Protein AF-0000000072867559 (afdb_homodimer)

pLDDT: mean 90.0, std 14.18, range [34.28, 98.81]

Secondary structure (DSSP, 8-state):
------TTS--TT-BGGGT-S-STTTEEE---SSSEEEEEEPTT-SSEEEEEEE--SS-TTSPPPHHHHTT-EEEEEEE--/------TTS--TT-BGGGT-S-STTTEEEE--SSSEEEEEEPTT-SSEEEEEEE--SS-TTSPPPHHHHTT-EEEEEEE--

Sequence (162 aa):
MRISKPPAGVKIGTPFSDLYSKAFGNCQKGSHDNGAVVECQAEGSQHISYAFTGHWSGPDELMPSDDTLKNWKVSKIIWRRMRISKPPAGVKIGTPFSDLYSKAFGNCQKGSHDNGAVVECQAEGSQHISYAFTGHWSGPDELMPSDDTLKNWKVSKIIWRR

Organism: Klebsiella pneumoniae subsp. ozaenae (NCBI:txid574)

Foldseek 3Di:
DDFPQDPVRFGWQAAPQVQDPFDPPFWAWDDD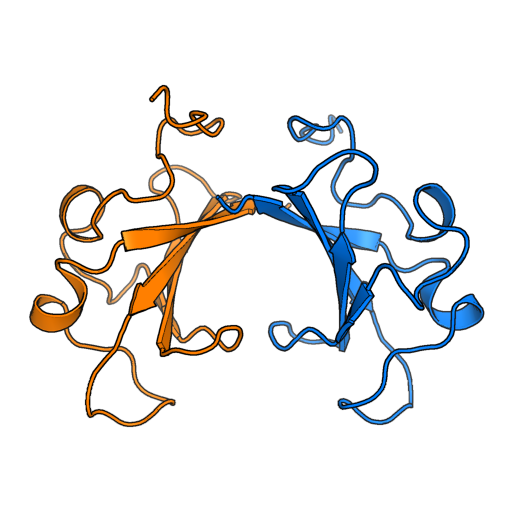DPFTKIKGDHPPDPFKIFIWGDHDDDDNRDDDGCVVRRRTTTPDIGGGD/DPFPQDPVRFGWQAAPQVQDPFQPPFWAWDDDDPFTKIKGDHPPDPFKIFIWGDHDDDDNRDDDGCVVRRRTTTPDIGGGD

Structure (mmCIF, N/CA/C/O backbone):
data_AF-0000000072867559-model_v1
#
loop_
_entity.id
_entity.type
_entity.pdbx_description
1 polymer 'Outer membrane lipoprotein YfeY'
#
loop_
_atom_site.group_PDB
_atom_site.id
_atom_site.type_symbol
_atom_site.label_atom_id
_atom_site.label_alt_id
_atom_site.label_comp_id
_atom_site.label_asym_id
_atom_site.label_entity_id
_atom_site.label_seq_id
_atom_site.pdbx_PDB_ins_code
_atom_site.Cartn_x
_atom_site.Cartn_y
_atom_site.Cartn_z
_atom_site.occupancy
_atom_site.B_iso_or_equiv
_atom_site.auth_seq_id
_atom_site.auth_comp_id
_atom_site.auth_asym_id
_atom_site.auth_atom_id
_atom_site.pdbx_PDB_model_num
ATOM 1 N N . MET A 1 1 ? 20.094 3.396 15.406 1 34.47 1 MET A N 1
ATOM 2 C CA . MET A 1 1 ? 19.25 2.438 14.695 1 34.47 1 MET A CA 1
ATOM 3 C C . MET A 1 1 ? 18.875 2.961 13.312 1 34.47 1 MET A C 1
ATOM 5 O O . MET A 1 1 ? 18.172 3.973 13.195 1 34.47 1 MET A O 1
ATOM 9 N N . ARG A 1 2 ? 19.703 2.609 12.289 1 40.56 2 ARG A N 1
ATOM 10 C CA . ARG A 1 2 ? 19.688 3.318 11.016 1 40.56 2 ARG A CA 1
ATOM 11 C C . ARG A 1 2 ? 18.375 3.072 10.266 1 40.56 2 ARG A C 1
ATOM 13 O O . ARG A 1 2 ? 18 1.923 10.039 1 40.56 2 ARG A O 1
ATOM 20 N N . ILE A 1 3 ? 17.469 3.939 10.375 1 52.72 3 ILE A N 1
ATOM 21 C CA . ILE A 1 3 ? 16.172 3.852 9.695 1 52.72 3 ILE A CA 1
ATOM 22 C C . ILE A 1 3 ? 16.391 3.709 8.195 1 52.72 3 ILE A C 1
ATOM 24 O O . ILE A 1 3 ? 17.172 4.457 7.598 1 52.72 3 ILE A O 1
ATOM 28 N N . SER A 1 4 ? 16.156 2.582 7.727 1 54.44 4 SER A N 1
ATOM 29 C CA . SER A 1 4 ? 16.344 2.381 6.293 1 54.44 4 SER A CA 1
ATOM 30 C C . SER A 1 4 ? 15.648 3.48 5.488 1 54.44 4 SER A C 1
ATOM 32 O O . SER A 1 4 ? 14.492 3.811 5.746 1 54.44 4 SER A O 1
ATOM 34 N N . LYS A 1 5 ? 16.344 4.48 5.066 1 57.19 5 LYS A N 1
ATOM 35 C CA . LYS A 1 5 ? 15.891 5.609 4.266 1 57.19 5 LYS A CA 1
ATOM 36 C C . LYS A 1 5 ? 15.414 5.156 2.893 1 57.19 5 LYS A C 1
ATOM 38 O O . LYS A 1 5 ? 16.156 4.488 2.162 1 57.19 5 LYS A O 1
ATOM 43 N N . PRO A 1 6 ? 14.031 5.293 2.73 1 61.5 6 PRO A N 1
ATOM 44 C CA . PRO A 1 6 ? 13.578 5.012 1.364 1 61.5 6 PRO A CA 1
ATOM 45 C C . PRO A 1 6 ? 14.188 5.961 0.336 1 61.5 6 PRO A C 1
ATOM 47 O O . PRO A 1 6 ? 14.781 6.98 0.705 1 61.5 6 PRO A O 1
ATOM 50 N N . PRO A 1 7 ? 13.977 5.734 -0.917 1 54.53 7 PRO A N 1
ATOM 51 C CA . PRO A 1 7 ? 14.539 6.578 -1.975 1 54.53 7 PRO A CA 1
ATOM 52 C C . PRO A 1 7 ? 14.203 8.055 -1.793 1 54.53 7 PRO A C 1
ATOM 54 O O . PRO A 1 7 ? 15.031 8.922 -2.092 1 54.53 7 PRO A O 1
ATOM 57 N N . ALA A 1 8 ? 13.039 8.453 -1.432 1 63.62 8 ALA A N 1
ATOM 58 C CA . ALA A 1 8 ? 12.68 9.875 -1.472 1 63.62 8 ALA A CA 1
ATOM 59 C C . ALA A 1 8 ? 13.125 10.586 -0.198 1 63.62 8 ALA A C 1
ATOM 61 O O . ALA A 1 8 ? 12.781 11.75 0.019 1 63.62 8 ALA A O 1
ATOM 62 N N . GLY A 1 9 ? 13.938 10.07 0.591 1 82.75 9 GLY A N 1
ATOM 63 C CA . GLY A 1 9 ? 14.516 10.703 1.766 1 82.75 9 GLY A CA 1
ATOM 64 C C . GLY A 1 9 ? 13.625 10.617 2.99 1 82.75 9 GLY A C 1
ATOM 65 O O . GLY A 1 9 ? 14.047 10.969 4.094 1 82.75 9 GLY A O 1
ATOM 66 N N . VAL A 1 10 ? 12.391 10.203 2.807 1 94.56 10 VAL A N 1
ATOM 67 C CA . VAL A 1 10 ? 11.469 10.039 3.93 1 94.56 10 VAL A CA 1
ATOM 68 C C . VAL A 1 10 ? 11.602 8.633 4.508 1 94.56 10 VAL A C 1
ATOM 70 O O . VAL A 1 10 ? 11.68 7.652 3.762 1 94.56 10 VAL A O 1
ATOM 73 N N . LYS A 1 11 ? 11.547 8.523 5.871 1 94.5 11 LYS A N 1
ATOM 74 C CA . LYS A 1 11 ? 11.688 7.227 6.52 1 94.5 11 LYS A CA 1
ATOM 75 C C . LYS A 1 11 ? 10.398 6.82 7.227 1 94.5 11 LYS A C 1
ATOM 77 O O . LYS A 1 11 ? 9.602 7.676 7.613 1 94.5 11 LYS A O 1
ATOM 82 N N . ILE A 1 12 ? 10.305 5.508 7.398 1 96.94 12 ILE A N 1
ATOM 83 C CA . ILE A 1 12 ? 9.25 5.016 8.273 1 96.94 12 ILE A CA 1
ATOM 84 C C . ILE A 1 12 ? 9.375 5.664 9.648 1 96.94 12 ILE A C 1
ATOM 86 O O . ILE A 1 12 ? 10.477 5.793 10.18 1 96.94 12 ILE A O 1
ATOM 90 N N . GLY A 1 13 ? 8.312 6.062 10.141 1 97.62 13 GLY A N 1
ATOM 91 C CA . GLY A 1 13 ? 8.344 6.699 11.445 1 97.62 13 GLY A CA 1
ATOM 92 C C . GLY A 1 13 ? 8.312 8.211 11.375 1 97.62 13 GLY A C 1
ATOM 93 O O . GLY A 1 13 ? 8.148 8.883 12.398 1 97.62 13 GLY A O 1
ATOM 94 N N . THR A 1 14 ? 8.438 8.859 10.172 1 97.75 14 THR A N 1
ATOM 95 C CA . THR A 1 14 ? 8.336 10.305 10 1 97.75 14 THR A CA 1
ATOM 96 C C . THR A 1 14 ? 6.922 10.789 10.297 1 97.75 14 THR A C 1
ATOM 98 O O . THR A 1 14 ? 5.953 10.258 9.75 1 97.75 14 THR A O 1
ATOM 101 N N . PRO A 1 15 ? 6.758 11.797 11.18 1 98.69 15 PRO A N 1
ATOM 102 C CA . PRO A 1 15 ? 5.418 12.305 11.469 1 98.69 15 PRO A CA 1
ATOM 103 C C . PRO A 1 15 ? 4.785 13.023 10.281 1 98.69 15 PRO A C 1
ATOM 105 O O . PRO A 1 15 ? 5.492 13.648 9.484 1 98.69 15 PRO A O 1
ATOM 108 N N . PHE A 1 16 ? 3.465 12.977 10.203 1 98.69 16 PHE A N 1
ATOM 109 C CA . PHE A 1 16 ? 2.68 13.648 9.18 1 98.69 16 PHE A CA 1
ATOM 110 C C . PHE A 1 16 ? 3.045 15.125 9.102 1 98.69 16 PHE A C 1
ATOM 112 O O . PHE A 1 16 ? 3.283 15.656 8.016 1 98.69 16 PHE A O 1
ATOM 119 N N . SER A 1 17 ? 3.209 15.742 10.227 1 98.81 17 SER A N 1
ATOM 120 C CA . SER A 1 17 ? 3.385 17.188 10.297 1 98.81 17 SER A CA 1
ATOM 121 C C . SER A 1 17 ? 4.738 17.609 9.734 1 98.81 17 SER A C 1
ATOM 123 O O . SER A 1 17 ? 4.945 18.781 9.414 1 98.81 17 SER A O 1
ATOM 125 N N . ASP A 1 18 ? 5.672 16.672 9.586 1 98 18 ASP A N 1
ATOM 126 C CA . ASP A 1 18 ? 6.965 16.984 8.984 1 98 18 ASP A CA 1
ATOM 127 C C . ASP A 1 18 ? 6.852 17.062 7.461 1 98 18 ASP A C 1
ATOM 129 O O . ASP A 1 18 ? 7.75 17.578 6.793 1 98 18 ASP A O 1
ATOM 133 N N . LEU A 1 19 ? 5.758 16.531 6.969 1 97.88 19 LEU A N 1
ATOM 134 C CA . LEU A 1 19 ? 5.676 16.391 5.52 1 97.88 19 LEU A CA 1
ATOM 135 C C . LEU A 1 19 ? 4.523 17.219 4.957 1 97.88 19 LEU A C 1
ATOM 137 O O . LEU A 1 19 ? 4.586 17.688 3.818 1 97.88 19 LEU A O 1
ATOM 141 N N . TYR A 1 20 ? 3.537 17.375 5.801 1 98.31 20 TYR A N 1
ATOM 142 C CA . TYR A 1 20 ? 2.336 18.047 5.309 1 98.31 20 TYR A CA 1
ATOM 143 C C . TYR A 1 20 ? 1.833 19.078 6.316 1 98.31 20 TYR A C 1
ATOM 145 O O . TYR A 1 20 ? 1.883 18.844 7.527 1 98.31 20 TYR A O 1
ATOM 153 N N . SER A 1 21 ? 1.233 20.188 5.781 1 98.06 21 SER A N 1
ATOM 154 C CA . SER A 1 21 ? 0.539 21.172 6.609 1 98.06 21 SER A CA 1
ATOM 155 C C . SER A 1 21 ? -0.945 20.844 6.727 1 98.06 21 SER A C 1
ATOM 157 O O . SER A 1 21 ? -1.604 21.266 7.68 1 98.06 21 SER A O 1
ATOM 159 N N . LYS A 1 22 ? -1.446 20.094 5.75 1 98.31 22 LYS A N 1
ATOM 160 C CA . LYS A 1 22 ? -2.852 19.688 5.73 1 98.31 22 LYS A CA 1
ATOM 161 C C . LYS A 1 22 ? -3.047 18.422 4.914 1 98.31 22 LYS A C 1
ATOM 163 O O . LYS A 1 22 ? -2.355 18.203 3.914 1 98.31 22 LYS A O 1
ATOM 168 N N . ALA A 1 23 ? -4.094 17.672 5.254 1 98.44 23 ALA A N 1
ATOM 169 C CA . ALA A 1 23 ? -4.375 16.422 4.559 1 98.44 23 ALA A CA 1
ATOM 170 C C . ALA A 1 23 ? -5.168 16.672 3.281 1 98.44 23 ALA A C 1
ATOM 172 O O . ALA A 1 23 ? -4.922 16.031 2.256 1 98.44 23 ALA A O 1
ATOM 173 N N . PHE A 1 24 ? -6.172 17.578 3.428 1 97.12 24 PHE A N 1
ATOM 174 C CA . PHE A 1 24 ? -7.047 17.828 2.291 1 97.12 24 PHE A CA 1
ATOM 175 C C . PHE A 1 24 ? -6.238 18.25 1.07 1 97.12 24 PHE A C 1
ATOM 177 O O . PHE A 1 24 ? -5.352 19.109 1.167 1 97.12 24 PHE A O 1
ATOM 184 N N . GLY A 1 25 ? -6.52 17.609 -0.035 1 96.69 25 GLY A N 1
ATOM 185 C CA . GLY A 1 25 ? -5.812 17.922 -1.264 1 96.69 25 GLY A CA 1
ATOM 186 C C . GLY A 1 25 ? -4.582 17.062 -1.487 1 96.69 25 GLY A C 1
ATOM 187 O O . GLY A 1 25 ? -4.047 17.016 -2.598 1 96.69 25 GLY A O 1
ATOM 188 N N . ASN A 1 26 ? -4.121 16.391 -0.388 1 97.94 26 ASN A N 1
ATOM 189 C CA . ASN A 1 26 ? -2.9 15.609 -0.514 1 97.94 26 ASN A CA 1
ATOM 190 C C . ASN A 1 26 ? -3.143 14.141 -0.17 1 97.94 26 ASN A C 1
ATOM 192 O O . ASN A 1 26 ? -2.326 13.281 -0.5 1 97.94 26 ASN A O 1
ATOM 196 N N . CYS A 1 27 ? -4.25 13.867 0.556 1 97.81 27 CYS A N 1
ATOM 197 C CA . CYS A 1 27 ? -4.402 12.555 1.173 1 97.81 27 CYS A CA 1
ATOM 198 C C . CYS A 1 27 ? -5.809 12.008 0.949 1 97.81 27 CYS A C 1
ATOM 200 O O . CYS A 1 27 ? -6.734 12.766 0.656 1 97.81 27 CYS A O 1
ATOM 202 N N . GLN A 1 28 ? -5.922 10.711 1.12 1 94.75 28 GLN A N 1
ATOM 203 C CA . GLN A 1 28 ? -7.188 9.984 1.112 1 94.75 28 GLN A CA 1
ATOM 204 C C . GLN A 1 28 ? -7.203 8.891 2.176 1 9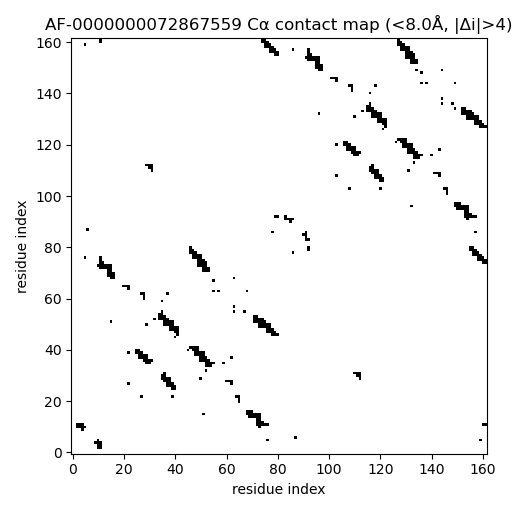4.75 28 GLN A C 1
ATOM 206 O O . GLN A 1 28 ? -6.145 8.484 2.664 1 94.75 28 GLN A O 1
ATOM 211 N N . LYS A 1 29 ? -8.375 8.484 2.4 1 93.25 29 LYS A N 1
ATOM 212 C CA . LYS A 1 29 ? -8.492 7.367 3.334 1 93.25 29 LYS A CA 1
ATOM 213 C C . LYS A 1 29 ? -7.957 6.078 2.719 1 93.25 29 LYS A C 1
ATOM 215 O O . LYS A 1 29 ? -8.234 5.773 1.557 1 93.25 29 LYS A O 1
ATOM 220 N N . GLY A 1 30 ? -7.164 5.383 3.578 1 89.38 30 GLY A N 1
ATOM 221 C CA . GLY A 1 30 ? -6.684 4.074 3.158 1 89.38 30 GLY A CA 1
ATOM 222 C C . GLY A 1 30 ? -7.469 2.928 3.764 1 89.38 30 GLY A C 1
ATOM 223 O O . GLY A 1 30 ? -8.344 3.143 4.609 1 89.38 30 GLY A O 1
ATOM 224 N N . SER A 1 31 ? -7.348 1.742 3.285 1 75.38 31 SER A N 1
ATOM 225 C CA . SER A 1 31 ? -8.141 0.622 3.777 1 75.38 31 SER A CA 1
ATOM 226 C C . SER A 1 31 ? -7.305 -0.311 4.645 1 75.38 31 SER A C 1
ATOM 228 O O . SER A 1 31 ? -7.828 -0.971 5.543 1 75.38 31 SER A O 1
ATOM 230 N N . HIS A 1 32 ? -6.051 -0.492 4.355 1 62.16 32 HIS A N 1
ATOM 231 C CA . HIS A 1 32 ? -5.426 -1.735 4.797 1 62.16 32 HIS A CA 1
ATOM 232 C C . HIS A 1 32 ? -4.68 -1.54 6.113 1 62.16 32 HIS A C 1
ATOM 234 O O . HIS A 1 32 ? -3.998 -0.53 6.301 1 62.16 32 HIS A O 1
ATOM 240 N N . ASP A 1 33 ? -4.918 -1.822 7.254 1 71.19 33 ASP A N 1
ATOM 241 C CA . ASP A 1 33 ? -4.086 -2.053 8.43 1 71.19 33 ASP A CA 1
ATOM 242 C C . ASP A 1 33 ? -4.945 -2.197 9.688 1 71.19 33 ASP A C 1
ATOM 244 O O . ASP A 1 33 ? -6.176 -2.24 9.602 1 71.19 33 ASP A O 1
ATOM 248 N N . ASN A 1 34 ? -4.367 -2.68 10.789 1 76.56 34 ASN A N 1
ATOM 249 C CA . ASN A 1 34 ? -5.016 -2.803 12.094 1 76.56 34 ASN A CA 1
ATOM 250 C C . ASN A 1 34 ? -5.398 -1.438 12.656 1 76.56 34 ASN A C 1
ATOM 252 O O . ASN A 1 34 ? -5.68 -1.315 13.852 1 76.56 34 ASN A O 1
ATOM 256 N N . GLY A 1 35 ? -5.492 -0.505 11.914 1 87.25 35 GLY A N 1
ATOM 257 C CA . GLY A 1 35 ? -5.824 0.864 12.281 1 87.25 35 GLY A CA 1
ATOM 258 C C . GLY A 1 35 ? -6.324 1.688 11.109 1 87.25 35 GLY A C 1
ATOM 259 O O . GLY A 1 35 ? -6.574 1.149 10.023 1 87.25 35 GLY A O 1
ATOM 260 N N . ALA A 1 36 ? -6.641 2.979 11.594 1 93.31 36 ALA A N 1
ATOM 261 C CA . ALA A 1 36 ? -6.988 3.902 10.516 1 93.31 36 ALA A CA 1
ATOM 262 C C . ALA A 1 36 ? -5.766 4.242 9.664 1 93.31 36 ALA A C 1
ATOM 264 O O . ALA A 1 36 ? -4.672 4.441 10.195 1 93.31 36 ALA A O 1
ATOM 265 N N . VAL A 1 37 ? -5.969 4.254 8.398 1 94.94 37 VAL A N 1
ATOM 266 C CA . VAL A 1 37 ? -4.879 4.547 7.473 1 94.94 37 VAL A CA 1
ATOM 267 C C . VAL A 1 37 ? -5.246 5.75 6.609 1 94.94 37 VAL A C 1
ATOM 269 O O . VAL A 1 37 ? -6.379 5.867 6.141 1 94.94 37 VAL A O 1
ATOM 272 N N . VAL A 1 38 ? -4.266 6.613 6.504 1 96.94 38 VAL A N 1
ATOM 273 C CA . VAL A 1 38 ? -4.344 7.727 5.562 1 96.94 38 VAL A CA 1
ATOM 274 C C . VAL A 1 38 ? -3.158 7.668 4.598 1 96.94 38 VAL A C 1
ATOM 276 O O . VAL A 1 38 ? -2.012 7.512 5.023 1 96.94 38 VAL A O 1
ATOM 279 N N . GLU A 1 39 ? -3.451 7.723 3.338 1 96.69 39 GLU A N 1
ATOM 280 C CA . GLU A 1 39 ? -2.4 7.715 2.324 1 96.69 39 GLU A CA 1
ATOM 281 C C . GLU A 1 39 ? -2.252 9.086 1.671 1 96.69 39 GLU A C 1
ATOM 283 O O . GLU A 1 39 ? -3.236 9.664 1.208 1 96.69 39 GLU A O 1
ATOM 288 N N . CYS A 1 40 ? -1.02 9.578 1.58 1 97.88 40 CYS A N 1
ATOM 289 C CA . CYS A 1 40 ? -0.75 10.938 1.106 1 97.88 40 CYS A CA 1
ATOM 290 C C . CYS A 1 40 ? 0.274 10.922 -0.021 1 97.88 40 CYS A C 1
ATOM 292 O O . CYS A 1 40 ? 1.253 10.18 0.031 1 97.88 40 CYS A O 1
ATOM 294 N N . GLN A 1 41 ? 0.08 11.781 -0.967 1 97.38 41 GLN A N 1
ATOM 295 C CA . GLN A 1 41 ? 1.003 11.891 -2.092 1 97.38 41 GLN A CA 1
ATOM 296 C C . GLN A 1 41 ? 2.283 12.617 -1.686 1 97.38 41 GLN A C 1
ATOM 298 O O . GLN A 1 41 ? 2.229 13.68 -1.064 1 97.38 41 GLN A O 1
ATOM 303 N N . ALA A 1 42 ? 3.441 11.961 -2.027 1 97.31 42 ALA A N 1
ATOM 304 C CA . ALA A 1 42 ? 4.707 12.641 -1.768 1 97.31 42 ALA A CA 1
ATOM 305 C C . ALA A 1 42 ? 4.824 13.914 -2.596 1 97.31 42 ALA A C 1
ATOM 307 O O . ALA A 1 42 ? 4.484 13.93 -3.781 1 97.31 42 ALA A O 1
ATOM 308 N N . GLU A 1 43 ? 5.344 14.938 -1.898 1 93.62 43 GLU A N 1
ATOM 309 C CA . GLU A 1 43 ? 5.512 16.203 -2.621 1 93.62 43 GLU A CA 1
ATOM 310 C C . GLU A 1 43 ? 6.508 16.047 -3.768 1 93.62 43 GLU A C 1
ATOM 312 O O . GLU A 1 43 ? 7.57 15.438 -3.598 1 93.62 43 GLU A O 1
ATOM 317 N N . GLY A 1 44 ? 6.117 16.578 -4.984 1 92.31 44 GLY A N 1
ATOM 318 C CA . GLY A 1 44 ? 7.02 16.609 -6.125 1 92.31 44 GLY A CA 1
ATOM 319 C C . GLY A 1 44 ? 7.129 15.258 -6.824 1 92.31 44 GLY A C 1
ATOM 320 O O . GLY A 1 44 ? 7.98 15.078 -7.699 1 92.31 44 GLY A O 1
ATOM 321 N N . SER A 1 45 ? 6.414 14.328 -6.34 1 93.5 45 SER A N 1
ATOM 322 C CA . SER A 1 45 ? 6.449 13.008 -6.953 1 93.5 45 SER A CA 1
ATOM 323 C C . SER A 1 45 ? 5.062 12.57 -7.418 1 93.5 45 SER A C 1
ATOM 325 O O . SER A 1 45 ? 4.074 12.773 -6.707 1 93.5 45 SER A O 1
ATOM 327 N N . GLN A 1 46 ? 5.023 11.961 -8.523 1 92.88 46 GLN A N 1
ATOM 328 C CA . GLN A 1 46 ? 3.773 11.406 -9.039 1 92.88 46 GLN A CA 1
ATOM 329 C C . GLN A 1 46 ? 3.666 9.914 -8.734 1 92.88 46 GLN A C 1
ATOM 331 O O . GLN A 1 46 ? 2.615 9.305 -8.945 1 92.88 46 GLN A O 1
ATOM 336 N N . HIS A 1 47 ? 4.75 9.391 -8.141 1 94.31 47 HIS A N 1
ATOM 337 C CA . HIS A 1 47 ? 4.801 7.934 -8.078 1 94.31 47 HIS A CA 1
ATOM 338 C C . HIS A 1 47 ? 4.852 7.445 -6.633 1 94.31 47 HIS A C 1
ATOM 340 O O . HIS A 1 47 ? 4.719 6.25 -6.375 1 94.31 47 HIS A O 1
ATOM 346 N N . ILE A 1 48 ? 5.105 8.391 -5.738 1 95 48 ILE A N 1
ATOM 347 C CA . ILE A 1 48 ? 5.344 7.938 -4.375 1 95 48 ILE A CA 1
ATOM 348 C C . ILE A 1 48 ? 4.234 8.453 -3.457 1 95 48 ILE A C 1
ATOM 350 O O . ILE A 1 48 ? 3.832 9.609 -3.547 1 95 48 ILE A O 1
ATOM 354 N N . SER A 1 49 ? 3.773 7.613 -2.596 1 96.56 49 SER A N 1
ATOM 355 C CA . SER A 1 49 ? 2.885 8.023 -1.514 1 96.56 49 SER A CA 1
ATOM 356 C C . SER A 1 49 ? 3.35 7.457 -0.174 1 96.56 49 SER A C 1
ATOM 358 O O . SER A 1 49 ? 4.207 6.574 -0.131 1 96.56 49 SER A O 1
ATOM 360 N N . TYR A 1 50 ? 2.832 7.992 0.784 1 96.88 50 TYR A N 1
ATOM 361 C CA . TYR A 1 50 ? 3.094 7.559 2.15 1 96.88 50 TYR A CA 1
ATOM 362 C C . TYR A 1 50 ? 1.803 7.156 2.854 1 96.88 50 TYR A C 1
ATOM 364 O O . TYR A 1 50 ? 0.793 7.859 2.758 1 96.88 50 TYR A O 1
ATOM 372 N N . ALA A 1 51 ? 1.912 6.117 3.564 1 96.75 51 ALA A N 1
ATOM 373 C CA . ALA A 1 51 ? 0.795 5.758 4.434 1 96.75 51 ALA A CA 1
ATOM 374 C C . ALA A 1 51 ? 1.125 6.039 5.895 1 96.75 51 ALA A C 1
ATOM 376 O O . ALA A 1 51 ? 2.227 5.738 6.359 1 96.75 51 ALA A O 1
ATOM 377 N N . PHE A 1 52 ? 0.126 6.648 6.496 1 97.25 52 PHE A N 1
ATOM 378 C CA . PHE A 1 52 ? 0.169 6.883 7.938 1 97.25 52 PHE A CA 1
ATOM 379 C C . PHE A 1 52 ? -0.871 6.027 8.656 1 97.25 52 PHE A C 1
ATOM 381 O O . PHE A 1 52 ? -2.025 5.957 8.227 1 97.25 52 PHE A O 1
ATOM 388 N N . THR A 1 53 ? -0.487 5.453 9.773 1 96.25 53 THR A N 1
ATOM 389 C CA . THR A 1 53 ? -1.433 4.664 10.555 1 96.25 53 THR A CA 1
ATOM 390 C C . THR A 1 53 ? -1.517 5.184 11.984 1 96.25 53 THR A C 1
ATOM 392 O O . THR A 1 53 ? -0.501 5.555 12.578 1 96.25 53 THR A O 1
ATOM 395 N N . GLY A 1 54 ? -2.693 5.203 12.422 1 95.69 54 GLY A N 1
ATOM 396 C CA . GLY A 1 54 ? -2.934 5.625 13.797 1 95.69 54 GLY A CA 1
ATOM 397 C C . GLY A 1 54 ? -4.305 5.223 14.305 1 95.69 54 GLY A C 1
ATOM 398 O O . GLY A 1 54 ? -4.977 4.379 13.711 1 95.69 54 GLY A O 1
ATOM 399 N N . HIS A 1 55 ? -4.492 5.715 15.523 1 94.25 55 HIS A N 1
ATOM 400 C CA . HIS A 1 55 ? -5.781 5.445 16.156 1 94.25 55 HIS A CA 1
ATOM 401 C C . HIS A 1 55 ? -6.543 6.738 16.422 1 94.25 55 HIS A C 1
ATOM 403 O O . HIS A 1 55 ? -5.941 7.758 16.781 1 94.25 55 HIS A O 1
ATOM 409 N N . TRP A 1 56 ? -7.859 6.66 16.172 1 94.94 56 TRP A N 1
ATOM 410 C CA . TRP A 1 56 ? -8.734 7.781 16.5 1 94.94 56 TRP A CA 1
ATOM 411 C C . TRP A 1 56 ? -10.188 7.32 16.594 1 94.94 56 TRP A C 1
ATOM 413 O O . TRP A 1 56 ? -10.516 6.195 16.219 1 94.94 56 TRP A O 1
ATOM 423 N N . SER A 1 57 ? -11.156 8.156 17.125 1 92.94 57 SER A N 1
ATOM 424 C CA . SER A 1 57 ? -12.531 7.766 17.453 1 92.94 57 SER A CA 1
ATOM 425 C C . SER A 1 57 ? -13.5 8.18 16.344 1 92.94 57 SER A C 1
ATOM 427 O O . SER A 1 57 ? -14.719 8.148 16.547 1 92.94 57 SER A O 1
ATOM 429 N N . GLY A 1 58 ? -13.109 8.445 15.227 1 92.5 58 GLY A N 1
ATOM 430 C CA . GLY A 1 58 ? -14.016 8.828 14.156 1 92.5 58 GLY A CA 1
ATOM 431 C C . GLY A 1 58 ? -14.391 7.676 13.25 1 92.5 58 GLY A C 1
ATOM 432 O O . GLY A 1 58 ? -13.859 6.57 13.391 1 92.5 58 GLY A O 1
ATOM 433 N N . PRO A 1 59 ? -15.305 7.863 12.391 1 92 59 PRO A N 1
ATOM 434 C CA . PRO A 1 59 ? -15.727 6.816 11.453 1 92 59 PRO A CA 1
ATOM 435 C C . PRO A 1 59 ? -14.609 6.414 10.484 1 92 59 PRO A C 1
ATOM 437 O O . PRO A 1 59 ? -13.789 7.246 10.102 1 92 59 PRO A O 1
ATOM 440 N N . ASP A 1 60 ? -14.586 5.191 10.008 1 85.44 60 ASP A N 1
ATOM 441 C CA . ASP A 1 60 ? -13.547 4.637 9.141 1 85.44 60 ASP A CA 1
ATOM 442 C C . ASP A 1 60 ? -13.547 5.324 7.777 1 85.44 60 ASP A C 1
ATOM 444 O O . ASP A 1 60 ? -12.508 5.395 7.113 1 85.44 60 ASP A O 1
ATOM 448 N N . GLU A 1 61 ? -14.625 5.777 7.41 1 87 61 GLU A N 1
ATOM 449 C CA . GLU A 1 61 ? -14.766 6.305 6.055 1 87 61 GLU A CA 1
ATOM 450 C C . GLU A 1 61 ? -14.305 7.758 5.977 1 87 61 GLU A C 1
ATOM 452 O O . GLU A 1 61 ? -14.25 8.336 4.891 1 87 61 GLU A O 1
ATOM 457 N N . LEU A 1 62 ? -13.953 8.312 7.078 1 91.5 62 LEU A N 1
ATOM 458 C CA . LEU A 1 62 ? -13.609 9.734 7.109 1 91.5 62 LEU A CA 1
ATOM 459 C C . LEU A 1 62 ? -12.117 9.922 7.367 1 91.5 62 LEU A C 1
ATOM 461 O O . LEU A 1 62 ? -11.516 9.156 8.133 1 91.5 62 LEU A O 1
ATOM 465 N N . MET A 1 63 ? -11.562 10.898 6.738 1 95.81 63 MET A N 1
ATOM 466 C CA . MET A 1 63 ? -10.195 11.336 6.996 1 95.81 63 MET A CA 1
ATOM 467 C C . MET A 1 63 ? -10.094 12.062 8.336 1 95.81 63 MET A C 1
ATOM 469 O O . MET A 1 63 ? -10.852 13 8.594 1 95.81 63 MET A O 1
ATOM 473 N N . PRO A 1 64 ? -9.164 11.633 9.188 1 97.12 64 PRO A N 1
ATOM 474 C CA . PRO A 1 64 ? -8.969 12.414 10.406 1 97.12 64 PRO A CA 1
ATOM 475 C C . PRO A 1 64 ? -8.578 13.859 10.125 1 97.12 64 PRO A C 1
ATOM 477 O O . PRO A 1 64 ? -8.062 14.164 9.047 1 97.12 64 PRO A O 1
ATOM 480 N N . SER A 1 65 ? -8.789 14.664 11.172 1 96.75 65 SER A N 1
ATOM 481 C CA . SER A 1 65 ? -8.383 16.062 11.062 1 96.75 65 SER A CA 1
ATOM 482 C C . SER A 1 65 ? -6.863 16.188 11.047 1 96.75 65 SER A C 1
ATOM 484 O O . SER A 1 65 ? -6.152 15.289 11.5 1 96.75 65 SER A O 1
ATOM 486 N N . ASP A 1 66 ? -6.375 17.328 10.578 1 98.25 66 ASP A N 1
ATOM 487 C CA . ASP A 1 66 ? -4.941 17.594 10.594 1 98.25 66 ASP A CA 1
ATOM 488 C C . ASP A 1 66 ? -4.383 17.516 12.016 1 98.25 66 ASP A C 1
ATOM 490 O O . ASP A 1 66 ? -3.273 17.031 12.227 1 98.25 66 ASP A O 1
ATOM 494 N N . ASP A 1 67 ? -5.109 18.094 12.945 1 98.12 67 ASP A N 1
ATOM 495 C CA . ASP A 1 67 ? -4.652 18.047 14.328 1 98.12 67 ASP A CA 1
ATOM 496 C C . ASP A 1 67 ? -4.473 16.609 14.805 1 98.12 67 ASP A C 1
ATOM 498 O O . ASP A 1 67 ? -3.514 16.312 15.516 1 98.12 67 ASP A O 1
ATOM 502 N N . THR A 1 68 ? -5.395 15.742 14.398 1 98.06 68 THR A N 1
ATOM 503 C CA . THR A 1 68 ? -5.297 14.336 14.758 1 98.06 68 THR A CA 1
ATOM 504 C C . THR A 1 68 ? -4.113 13.68 14.047 1 98.06 68 THR A C 1
ATOM 506 O O . THR A 1 68 ? -3.395 12.875 14.648 1 98.06 68 THR A O 1
ATOM 509 N N . LE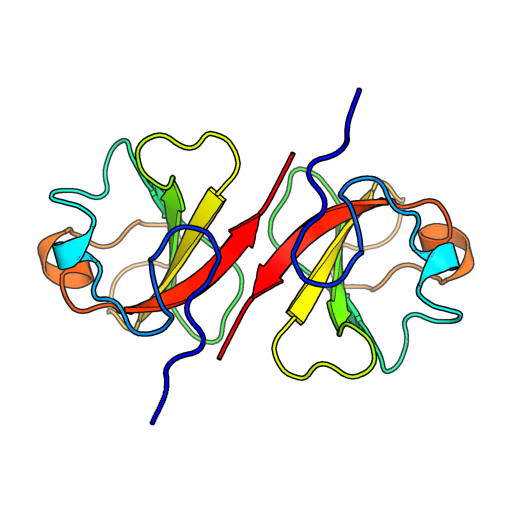U A 1 69 ? -3.861 14.039 12.789 1 98.62 69 LEU A N 1
ATOM 510 C CA . LEU A 1 69 ? -2.854 13.414 11.945 1 98.62 69 LEU A CA 1
ATOM 511 C C . LEU A 1 69 ? -1.453 13.875 12.328 1 98.62 69 LEU A C 1
ATOM 513 O O . LEU A 1 69 ? -0.464 13.219 11.992 1 98.62 69 LEU A O 1
ATOM 517 N N . LYS A 1 70 ? -1.307 14.922 13.016 1 98.75 70 LYS A N 1
ATOM 518 C CA . LYS A 1 70 ? -0.043 15.625 13.227 1 98.75 70 LYS A CA 1
ATOM 519 C C . LYS A 1 70 ? 1.058 14.664 13.656 1 98.75 70 LYS A C 1
ATOM 521 O O . LYS A 1 70 ? 2.182 14.734 13.156 1 98.75 70 LYS A O 1
ATOM 526 N N . ASN A 1 71 ? 0.723 13.656 14.539 1 98.25 71 ASN A N 1
ATOM 527 C CA . ASN A 1 71 ? 1.752 12.789 15.109 1 98.25 71 ASN A CA 1
ATOM 528 C C . ASN A 1 71 ? 1.672 11.375 14.539 1 98.25 71 ASN A C 1
ATOM 530 O O . ASN A 1 71 ? 2.357 10.469 15.016 1 98.25 71 ASN A O 1
ATOM 534 N N . TRP A 1 72 ? 0.755 11.172 13.664 1 98.44 72 TRP A N 1
ATOM 535 C CA . TRP A 1 72 ? 0.781 9.875 12.992 1 98.44 72 TRP A CA 1
ATOM 536 C C . TRP A 1 72 ? 2.072 9.703 12.195 1 98.44 72 TRP A C 1
ATOM 538 O O . TRP A 1 72 ? 2.555 10.648 11.57 1 98.44 72 TRP A O 1
ATOM 548 N N . LYS A 1 73 ? 2.529 8.547 12.062 1 98.25 73 LYS A N 1
ATOM 549 C CA . LYS A 1 73 ? 3.838 8.297 11.469 1 98.25 73 LYS A CA 1
ATOM 550 C C . LYS A 1 73 ? 3.713 7.488 10.18 1 98.25 73 LYS A C 1
ATOM 552 O O . LYS A 1 73 ? 2.826 6.641 10.062 1 98.25 73 LYS A O 1
ATOM 557 N N . VAL A 1 74 ? 4.633 7.711 9.312 1 97.38 74 VAL A N 1
ATOM 558 C CA . VAL A 1 74 ? 4.707 6.906 8.102 1 97.38 74 VAL A CA 1
ATOM 559 C C . VAL A 1 74 ? 4.887 5.434 8.469 1 97.38 74 VAL A C 1
ATOM 561 O O . VAL A 1 74 ? 5.848 5.07 9.148 1 97.38 74 VAL A O 1
ATOM 564 N N . SER A 1 75 ? 3.982 4.676 7.945 1 96.94 75 SER A N 1
ATOM 565 C CA . SER A 1 75 ? 4.066 3.238 8.188 1 96.94 75 SER A CA 1
ATOM 566 C C . SER A 1 75 ? 4.441 2.482 6.918 1 96.94 75 SER A C 1
ATOM 568 O O . SER A 1 75 ? 4.93 1.354 6.98 1 96.94 75 SER A O 1
ATOM 570 N N . LYS A 1 76 ? 4.16 3.129 5.777 1 96.25 76 LYS A N 1
ATOM 571 C CA . LYS A 1 76 ? 4.504 2.551 4.484 1 96.25 76 LYS A CA 1
ATOM 572 C C . LYS A 1 76 ? 5 3.623 3.516 1 96.25 76 LYS A C 1
ATOM 574 O O . LYS A 1 76 ? 4.516 4.758 3.539 1 96.25 76 LYS A O 1
ATOM 579 N N . ILE A 1 77 ? 5.84 3.244 2.754 1 95.62 77 ILE A N 1
ATOM 580 C CA . ILE A 1 77 ? 6.227 3.971 1.55 1 95.62 77 ILE A CA 1
ATOM 581 C C . ILE A 1 77 ? 5.801 3.184 0.312 1 95.62 77 ILE A C 1
ATOM 583 O O . ILE A 1 77 ? 6.164 2.016 0.156 1 95.62 77 ILE A O 1
ATOM 587 N N . ILE A 1 78 ? 5.117 3.826 -0.557 1 95 78 ILE A N 1
ATOM 588 C CA . ILE A 1 78 ? 4.473 3.131 -1.664 1 95 78 ILE A CA 1
ATOM 589 C C . ILE A 1 78 ? 4.895 3.766 -2.988 1 95 78 ILE A C 1
ATOM 591 O O . ILE A 1 78 ? 4.746 4.977 -3.178 1 95 78 ILE A O 1
ATOM 595 N N . TRP A 1 79 ? 5.387 2.877 -3.842 1 94.75 79 TRP A N 1
ATOM 596 C CA . TRP A 1 79 ? 5.715 3.314 -5.195 1 94.75 79 TRP A CA 1
ATOM 597 C C . TRP A 1 79 ? 4.723 2.748 -6.207 1 94.75 79 TRP A C 1
ATOM 599 O O . TRP A 1 79 ? 4.371 1.567 -6.148 1 94.75 79 TRP A O 1
ATOM 609 N N . ARG A 1 80 ? 4.262 3.574 -7.062 1 94.56 80 ARG A N 1
ATOM 610 C CA . ARG A 1 80 ? 3.42 3.18 -8.188 1 94.56 80 ARG A CA 1
ATOM 611 C C . ARG A 1 80 ? 3.998 3.678 -9.508 1 94.56 80 ARG A C 1
ATOM 613 O O . ARG A 1 80 ? 5.094 4.242 -9.539 1 94.56 80 ARG A O 1
ATOM 620 N N . ARG A 1 81 ? 3.373 3.387 -10.609 1 89.19 81 ARG A N 1
ATOM 621 C CA . ARG A 1 81 ? 3.844 3.826 -11.922 1 89.19 81 ARG A CA 1
ATOM 622 C C . ARG A 1 81 ? 3.686 5.336 -12.078 1 89.19 81 ARG A C 1
ATOM 624 O O . ARG A 1 81 ? 2.754 5.93 -11.531 1 89.19 81 ARG A O 1
ATOM 631 N N . MET B 1 1 ? 11.742 2.83 -22.688 1 34.28 1 MET B N 1
ATOM 632 C CA . MET B 1 1 ? 11.039 3.52 -21.609 1 34.28 1 MET B CA 1
ATOM 633 C C . MET B 1 1 ? 11.461 2.982 -20.25 1 34.28 1 MET B C 1
ATOM 635 O O . MET B 1 1 ? 11.227 1.815 -19.938 1 34.28 1 MET B O 1
ATOM 639 N N . ARG B 1 2 ? 12.5 3.582 -19.703 1 40.09 2 ARG B N 1
ATOM 640 C CA . ARG B 1 2 ? 13.242 2.945 -18.609 1 40.09 2 ARG B CA 1
ATOM 641 C C . ARG B 1 2 ? 12.383 2.834 -17.359 1 40.09 2 ARG B C 1
ATOM 643 O O . ARG B 1 2 ? 11.82 3.826 -16.891 1 40.09 2 ARG B O 1
ATOM 650 N N . ILE B 1 3 ? 11.758 1.738 -17.172 1 53.47 3 ILE B N 1
ATOM 651 C CA . ILE B 1 3 ? 10.938 1.469 -15.992 1 53.47 3 ILE B CA 1
ATOM 652 C C . ILE B 1 3 ? 11.734 1.771 -14.727 1 53.47 3 ILE B C 1
ATOM 654 O O . ILE B 1 3 ? 12.867 1.316 -14.578 1 53.47 3 ILE B O 1
ATOM 658 N N . SER B 1 4 ? 11.445 2.82 -14.062 1 55.66 4 SER B N 1
ATOM 659 C CA . SER B 1 4 ? 12.133 3.178 -12.828 1 55.66 4 SER B CA 1
ATOM 660 C C . SER B 1 4 ? 12.242 1.979 -11.891 1 55.66 4 SER B C 1
ATOM 662 O O . SER B 1 4 ? 11.258 1.272 -11.664 1 55.66 4 SER B O 1
ATOM 664 N N . LYS B 1 5 ? 13.391 1.389 -11.898 1 58.12 5 LYS B N 1
ATOM 665 C CA . LYS B 1 5 ? 13.711 0.227 -11.07 1 58.12 5 LYS B CA 1
ATOM 666 C C . LYS B 1 5 ? 13.664 0.577 -9.586 1 58.12 5 LYS B C 1
ATOM 668 O O . LYS B 1 5 ? 14.336 1.512 -9.141 1 58.12 5 LYS B O 1
ATOM 673 N N . PRO B 1 6 ? 12.602 -0.041 -8.898 1 61.72 6 PRO B N 1
ATOM 674 C CA . PRO B 1 6 ? 12.664 0.148 -7.445 1 61.72 6 PRO B CA 1
ATOM 675 C C . PRO B 1 6 ? 13.922 -0.447 -6.824 1 61.72 6 PRO B C 1
ATOM 677 O O . PRO B 1 6 ? 14.625 -1.223 -7.473 1 61.72 6 PRO B O 1
ATOM 680 N N . PRO B 1 7 ? 14.18 -0.23 -5.594 1 54.59 7 PRO B N 1
ATOM 681 C CA . PRO B 1 7 ? 15.375 -0.742 -4.914 1 54.59 7 PRO B CA 1
ATOM 682 C C . PRO B 1 7 ? 15.531 -2.252 -5.066 1 54.59 7 PRO B C 1
ATOM 684 O O . PRO B 1 7 ? 16.656 -2.75 -5.184 1 54.59 7 PRO B O 1
ATOM 687 N N . ALA B 1 8 ? 14.539 -3.059 -4.988 1 64.44 8 ALA B N 1
ATOM 688 C CA . ALA B 1 8 ? 14.758 -4.504 -4.918 1 64.44 8 ALA B CA 1
ATOM 689 C C . ALA B 1 8 ? 14.867 -5.109 -6.312 1 64.44 8 ALA B C 1
ATOM 691 O O . ALA B 1 8 ? 14.945 -6.328 -6.465 1 64.44 8 ALA B O 1
ATOM 692 N N . GLY B 1 9 ? 15.008 -4.41 -7.289 1 82.94 9 GLY B N 1
ATOM 693 C CA . GLY B 1 9 ? 15.234 -4.883 -8.648 1 82.94 9 GLY B CA 1
ATOM 694 C C . GLY B 1 9 ? 13.953 -5.23 -9.383 1 82.94 9 GLY B C 1
ATOM 695 O O . GLY B 1 9 ? 13.977 -5.496 -10.586 1 82.94 9 GLY B O 1
ATOM 696 N N . VAL B 1 10 ? 12.859 -5.273 -8.672 1 94.62 10 VAL B N 1
ATOM 697 C CA . VAL B 1 10 ? 11.57 -5.547 -9.297 1 94.62 10 VAL B CA 1
ATOM 698 C C . VAL B 1 10 ? 10.93 -4.242 -9.766 1 94.62 10 VAL B C 1
ATOM 700 O O . VAL B 1 10 ? 10.953 -3.24 -9.047 1 94.62 10 VAL B O 1
ATOM 703 N N . LYS B 1 11 ? 10.273 -4.285 -10.977 1 94.5 11 LYS B N 1
ATOM 704 C CA . LYS B 1 11 ? 9.641 -3.084 -11.516 1 94.5 11 LYS B CA 1
ATOM 705 C C . LYS B 1 11 ? 8.125 -3.24 -11.586 1 94.5 11 LYS B C 1
ATOM 707 O O . LYS B 1 11 ? 7.617 -4.359 -11.672 1 94.5 11 LYS B O 1
ATOM 712 N N . ILE B 1 12 ? 7.5 -2.064 -11.586 1 96.88 12 ILE B N 1
ATOM 713 C CA . ILE B 1 12 ? 6.074 -2.072 -11.891 1 96.88 12 ILE B CA 1
ATOM 714 C C . ILE B 1 12 ? 5.84 -2.742 -13.242 1 96.88 12 ILE B C 1
ATOM 716 O O . ILE B 1 12 ? 6.578 -2.502 -14.203 1 96.88 12 ILE B O 1
ATOM 720 N N . GLY B 1 13 ? 4.902 -3.547 -13.281 1 97.62 13 GLY B N 1
ATOM 721 C CA . GLY B 1 13 ? 4.609 -4.242 -14.523 1 97.62 13 GLY B CA 1
ATOM 722 C C . GLY B 1 13 ? 5.164 -5.652 -14.562 1 97.62 13 GLY B C 1
ATOM 723 O O . GLY B 1 13 ? 4.844 -6.426 -15.469 1 97.62 13 GLY B O 1
ATOM 724 N N . THR B 1 14 ? 6.004 -6.102 -13.602 1 97.75 14 THR B N 1
ATOM 725 C CA . THR B 1 14 ? 6.52 -7.461 -13.516 1 97.75 14 THR B CA 1
ATOM 726 C C . THR B 1 14 ? 5.395 -8.453 -13.234 1 97.75 14 THR B C 1
ATOM 728 O O . THR B 1 14 ? 4.625 -8.266 -12.289 1 97.75 14 THR B O 1
ATOM 731 N N . PRO B 1 15 ? 5.27 -9.523 -14.039 1 98.69 15 PRO B N 1
ATOM 732 C CA . PRO B 1 15 ? 4.215 -10.508 -13.781 1 98.69 15 PRO B CA 1
ATOM 733 C C . PRO B 1 15 ? 4.445 -11.305 -12.5 1 98.69 15 PRO B C 1
ATOM 735 O O . PRO B 1 15 ? 5.594 -11.562 -12.125 1 98.69 15 PRO B O 1
ATOM 738 N N . PHE B 1 16 ? 3.355 -11.727 -11.867 1 98.69 16 PHE B N 1
ATOM 739 C CA . PHE B 1 16 ? 3.377 -12.547 -10.664 1 98.69 16 PHE B CA 1
ATOM 740 C C . PHE B 1 16 ? 4.254 -13.773 -10.867 1 98.69 16 PHE B C 1
ATOM 742 O O . PHE B 1 16 ? 5.102 -14.086 -10.023 1 98.69 16 PHE B O 1
ATOM 749 N N . SER B 1 17 ? 4.141 -14.383 -12 1 98.81 17 SER B N 1
ATOM 750 C CA . SER B 1 17 ? 4.785 -15.664 -12.258 1 98.81 17 SER B CA 1
ATOM 751 C C . SER B 1 17 ? 6.297 -15.516 -12.352 1 98.81 17 SER B C 1
ATOM 753 O O . SER B 1 17 ? 7.031 -16.5 -12.242 1 98.81 17 SER B O 1
ATOM 755 N N . ASP B 1 18 ? 6.809 -14.305 -12.555 1 98.06 18 ASP B N 1
ATOM 756 C CA . ASP B 1 18 ? 8.25 -14.062 -12.57 1 98.06 18 ASP B CA 1
ATOM 757 C C . ASP B 1 18 ? 8.82 -14.055 -11.156 1 98.06 18 ASP B C 1
ATOM 759 O O . ASP B 1 18 ? 10.039 -14.148 -10.969 1 98.06 18 ASP B O 1
ATOM 763 N N . LEU B 1 19 ? 7.922 -13.93 -10.203 1 97.88 19 LEU B N 1
ATOM 764 C CA . LEU B 1 19 ? 8.414 -13.711 -8.844 1 97.88 19 LEU B CA 1
ATOM 765 C C . LEU B 1 19 ? 7.992 -14.852 -7.926 1 97.88 19 LEU B C 1
ATOM 767 O O . LEU B 1 19 ? 8.695 -15.164 -6.961 1 97.88 19 LEU B O 1
ATOM 771 N N . T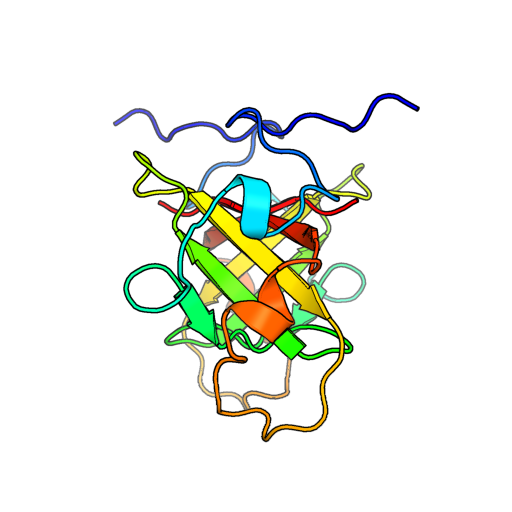YR B 1 20 ? 6.871 -15.422 -8.281 1 98.31 20 TYR B N 1
ATOM 772 C CA . TYR B 1 20 ? 6.32 -16.438 -7.391 1 98.31 20 TYR B CA 1
ATOM 773 C C . TYR B 1 20 ? 5.852 -17.656 -8.172 1 98.31 20 TYR B C 1
ATOM 775 O O . TYR B 1 20 ? 5.301 -17.516 -9.273 1 98.31 20 TYR B O 1
ATOM 783 N N . SER B 1 21 ? 5.961 -18.859 -7.523 1 98.06 21 SER B N 1
ATOM 784 C CA . SER B 1 21 ? 5.391 -20.094 -8.062 1 98.06 21 SER B CA 1
ATOM 785 C C . SER B 1 21 ? 3.986 -20.328 -7.516 1 98.06 21 SER B C 1
ATOM 787 O O . SER B 1 21 ? 3.189 -21.047 -8.133 1 98.06 21 SER B O 1
ATOM 789 N N . LYS B 1 22 ? 3.713 -19.734 -6.359 1 98.31 22 LYS B N 1
ATOM 790 C CA . LYS B 1 22 ? 2.408 -19.875 -5.715 1 98.31 22 LYS B CA 1
ATOM 791 C C . LYS B 1 22 ? 2.129 -18.688 -4.789 1 98.31 22 LYS B C 1
ATOM 793 O O . LYS B 1 22 ? 3.045 -18.156 -4.164 1 98.31 22 LYS B O 1
ATOM 798 N N . ALA B 1 23 ? 0.84 -18.422 -4.602 1 98.38 23 ALA B N 1
ATOM 799 C CA . ALA B 1 23 ? 0.446 -17.297 -3.754 1 98.38 23 ALA B CA 1
ATOM 800 C C . ALA B 1 23 ? 0.411 -17.703 -2.285 1 98.38 23 ALA B C 1
ATOM 802 O O . ALA B 1 23 ? 0.815 -16.938 -1.407 1 98.38 23 ALA B O 1
ATOM 803 N N . PHE B 1 24 ? -0.16 -18.938 -2.07 1 97.19 24 PHE B N 1
ATOM 804 C CA . PHE B 1 24 ? -0.315 -19.406 -0.699 1 97.19 24 PHE B CA 1
ATOM 805 C C . PHE B 1 24 ? 1.021 -19.375 0.033 1 97.19 24 PHE B C 1
ATOM 807 O O . PHE B 1 24 ? 2.029 -19.859 -0.491 1 97.19 24 PHE B O 1
ATOM 814 N N . GLY B 1 25 ? 0.997 -18.797 1.206 1 96.69 25 GLY B N 1
ATOM 815 C CA . GLY B 1 25 ? 2.217 -18.719 1.994 1 96.69 25 GLY B CA 1
ATOM 816 C C . GLY B 1 25 ? 3.021 -17.469 1.744 1 96.69 25 GLY B C 1
ATOM 817 O O . GLY B 1 25 ? 3.914 -17.125 2.523 1 96.69 25 GLY B O 1
ATOM 818 N N . ASN B 1 26 ? 2.697 -16.766 0.617 1 97.88 26 ASN B N 1
ATOM 819 C CA . ASN B 1 26 ? 3.479 -15.578 0.275 1 97.88 26 ASN B CA 1
ATOM 820 C C . ASN B 1 26 ? 2.602 -14.336 0.183 1 97.88 26 ASN B C 1
ATOM 822 O O . ASN B 1 26 ? 3.105 -13.211 0.212 1 97.88 26 ASN B O 1
ATOM 826 N N . CYS B 1 27 ? 1.277 -14.547 0.015 1 97.81 27 CYS B N 1
ATOM 827 C CA . CYS B 1 27 ? 0.414 -13.438 -0.372 1 97.81 27 CYS B CA 1
ATOM 828 C C . CYS B 1 27 ? -0.86 -13.422 0.464 1 97.81 27 CYS B C 1
ATOM 830 O O . CYS B 1 27 ? -1.231 -14.438 1.058 1 97.81 27 CYS B O 1
ATOM 832 N N . GLN B 1 28 ? -1.514 -12.273 0.453 1 94.69 28 GLN B N 1
ATOM 833 C CA . GLN B 1 28 ? -2.828 -12.062 1.049 1 94.69 28 GLN B CA 1
ATOM 834 C C . GLN B 1 28 ? -3.684 -11.148 0.182 1 94.69 28 GLN B C 1
ATOM 836 O O . GLN B 1 28 ? -3.16 -10.414 -0.663 1 94.6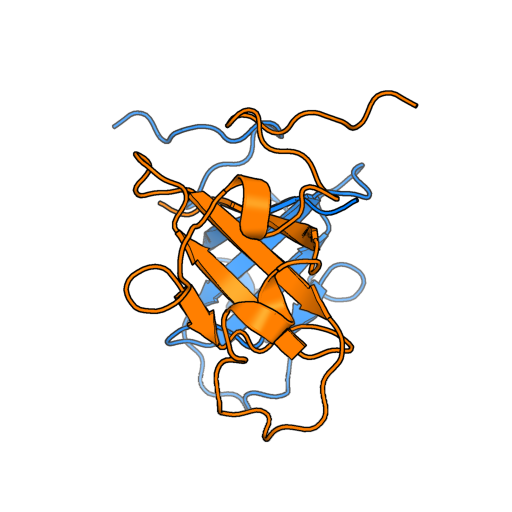9 2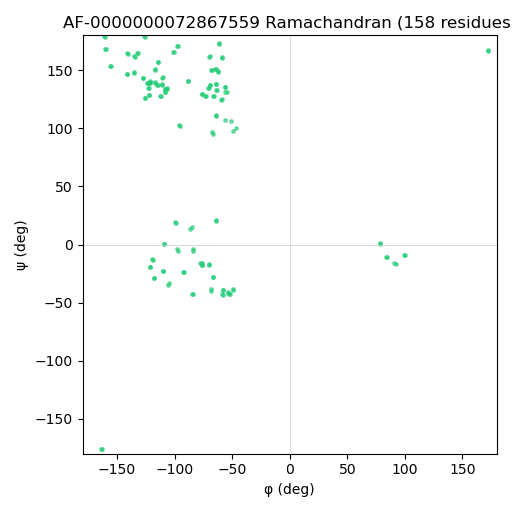8 GLN B O 1
ATOM 841 N N . LYS B 1 29 ? -4.895 -11.211 0.518 1 93.12 29 LYS B N 1
ATOM 842 C CA . LYS B 1 29 ? -5.797 -10.297 -0.183 1 93.12 29 LYS B CA 1
ATOM 843 C C . LYS B 1 29 ? -5.57 -8.859 0.256 1 93.12 29 LYS B C 1
ATOM 845 O O . LYS B 1 29 ? -5.438 -8.578 1.449 1 93.12 29 LYS B O 1
ATOM 850 N N . GLY B 1 30 ? -5.527 -7.996 -0.817 1 89.12 30 GLY B N 1
ATOM 851 C CA . GLY B 1 30 ? -5.426 -6.574 -0.528 1 89.12 30 GLY B CA 1
ATOM 852 C C . GLY B 1 30 ? -6.75 -5.844 -0.659 1 89.12 30 GLY B C 1
ATOM 853 O O . GLY B 1 30 ? -7.746 -6.426 -1.098 1 89.12 30 GLY B O 1
ATOM 854 N N . SER B 1 31 ? -6.898 -4.641 -0.165 1 75.44 31 SER B N 1
ATOM 855 C CA . SER B 1 31 ? -8.172 -3.928 -0.193 1 75.44 31 SER B CA 1
ATOM 856 C C . SER B 1 31 ? -8.164 -2.838 -1.259 1 75.44 31 SER B C 1
ATOM 858 O O . SER B 1 31 ? -9.219 -2.49 -1.801 1 75.44 31 SER B O 1
ATOM 860 N N . HIS B 1 32 ? -7.031 -2.23 -1.514 1 61.88 32 HIS B N 1
ATOM 861 C CA . HIS B 1 32 ? -7.105 -0.884 -2.07 1 61.88 32 HIS B CA 1
ATOM 862 C C . HIS B 1 32 ? -7 -0.911 -3.592 1 61.88 32 HIS B C 1
ATOM 864 O O . HIS B 1 32 ? -6.199 -1.665 -4.148 1 61.88 32 HIS B O 1
ATOM 870 N N . ASP B 1 33 ? -7.781 -0.821 -4.516 1 70.81 33 ASP B N 1
ATOM 871 C CA . ASP B 1 33 ? -7.676 -0.394 -5.906 1 70.81 33 ASP B CA 1
ATOM 872 C C . ASP B 1 33 ? -8.969 -0.672 -6.668 1 70.81 33 ASP B C 1
ATOM 874 O O . ASP B 1 33 ? -9.984 -1.042 -6.066 1 70.81 33 ASP B O 1
ATOM 878 N N . ASN B 1 34 ? -9.125 -0.11 -7.867 1 75.94 34 ASN B N 1
ATOM 879 C CA . ASN B 1 34 ? -10.25 -0.338 -8.773 1 75.94 34 ASN B CA 1
ATOM 880 C C . ASN B 1 34 ? -10.305 -1.789 -9.242 1 75.94 34 ASN B C 1
ATOM 882 O O . ASN B 1 34 ? -10.945 -2.096 -10.25 1 75.94 34 ASN B O 1
ATOM 886 N N . GLY B 1 35 ? -9.742 -2.617 -8.586 1 86.88 35 GLY B N 1
ATOM 887 C CA . GLY B 1 35 ? -9.672 -4.039 -8.883 1 86.88 35 GLY B CA 1
ATOM 888 C C . GLY B 1 35 ? -9.297 -4.883 -7.684 1 86.88 35 GLY B C 1
ATOM 889 O O . GLY B 1 35 ? -9.266 -4.387 -6.555 1 86.88 35 GLY B O 1
ATOM 890 N N . ALA B 1 36 ? -9.281 -6.238 -8.078 1 93.19 36 ALA B N 1
ATOM 891 C CA . ALA B 1 36 ? -8.781 -7.133 -7.039 1 93.19 36 ALA B CA 1
ATOM 892 C C . ALA B 1 36 ? -7.285 -6.934 -6.812 1 93.19 36 ALA B C 1
ATOM 894 O O . ALA B 1 36 ? -6.523 -6.766 -7.77 1 93.19 36 ALA B O 1
ATOM 895 N N . VAL B 1 37 ? -6.914 -6.926 -5.582 1 94.94 37 VAL B N 1
ATOM 896 C CA . VAL B 1 37 ? -5.512 -6.723 -5.227 1 94.94 37 VAL B CA 1
ATOM 897 C C . VAL B 1 37 ? -5.016 -7.898 -4.391 1 94.94 37 VAL B C 1
ATOM 899 O O . VAL B 1 37 ? -5.723 -8.375 -3.498 1 94.94 37 VAL B O 1
ATOM 902 N N . VAL B 1 38 ? -3.854 -8.336 -4.766 1 96.94 38 VAL B N 1
ATOM 903 C CA . VAL B 1 38 ? -3.119 -9.312 -3.975 1 96.94 38 VAL B CA 1
ATOM 904 C C . VAL B 1 38 ? -1.752 -8.75 -3.592 1 96.94 38 VAL B C 1
ATOM 906 O O . VAL B 1 38 ? -1.031 -8.227 -4.441 1 96.94 38 VAL B O 1
ATOM 909 N N . GLU B 1 39 ? -1.446 -8.805 -2.338 1 96.69 39 GLU B N 1
ATOM 910 C CA . GLU B 1 39 ? -0.152 -8.328 -1.859 1 96.69 39 GLU B CA 1
ATOM 911 C C . GLU B 1 39 ? 0.746 -9.492 -1.445 1 96.69 39 GLU B C 1
ATOM 913 O O . GLU B 1 39 ? 0.339 -10.344 -0.657 1 96.69 39 GLU B O 1
ATOM 918 N N . CYS B 1 40 ? 1.98 -9.484 -1.913 1 97.88 40 CYS B N 1
ATOM 919 C CA . CYS B 1 40 ? 2.896 -10.602 -1.713 1 97.88 40 CYS B CA 1
ATOM 920 C C . CYS B 1 40 ? 4.219 -10.125 -1.12 1 97.88 40 CYS B C 1
ATOM 922 O O . CYS B 1 40 ? 4.738 -9.078 -1.514 1 97.88 40 CYS B O 1
ATOM 924 N N . GLN B 1 41 ? 4.762 -10.922 -0.26 1 97.38 41 GLN B N 1
ATOM 925 C CA . GLN B 1 41 ? 6.039 -10.586 0.362 1 97.38 41 GLN B CA 1
ATOM 926 C C . GLN B 1 41 ? 7.199 -10.828 -0.6 1 97.38 41 GLN B C 1
ATOM 928 O O . GLN B 1 41 ? 7.289 -11.891 -1.22 1 97.38 41 GLN B O 1
ATOM 933 N N . ALA B 1 42 ? 8.078 -9.758 -0.725 1 97.31 42 ALA B N 1
ATOM 934 C CA . ALA B 1 42 ? 9.266 -9.953 -1.547 1 97.31 42 ALA B CA 1
ATOM 935 C C . ALA B 1 42 ? 10.18 -11.023 -0.95 1 97.31 42 ALA B C 1
ATOM 937 O O . ALA B 1 42 ? 10.398 -11.055 0.263 1 97.31 42 ALA B O 1
ATOM 938 N N . GLU B 1 43 ? 10.688 -11.836 -1.871 1 93.69 43 GLU B N 1
ATOM 939 C CA . GLU B 1 43 ? 11.586 -12.883 -1.39 1 93.69 43 GLU B CA 1
ATOM 940 C C . GLU B 1 43 ? 12.844 -12.281 -0.761 1 93.69 43 GLU B C 1
ATOM 942 O O . GLU B 1 43 ? 13.438 -11.344 -1.309 1 93.69 43 GLU B O 1
ATOM 947 N N . GLY B 1 44 ? 13.195 -12.82 0.443 1 92.5 44 GLY B N 1
ATOM 948 C CA . GLY B 1 44 ? 14.438 -12.414 1.091 1 92.5 44 GLY B CA 1
ATOM 949 C C . GLY B 1 44 ? 14.328 -11.07 1.792 1 92.5 44 GLY B C 1
ATOM 950 O O . GLY B 1 44 ? 15.336 -10.523 2.242 1 92.5 44 GLY B O 1
ATOM 951 N N . SER B 1 45 ? 13.203 -10.508 1.721 1 93.38 45 SER B N 1
ATOM 952 C CA . SER B 1 45 ? 13.008 -9.219 2.369 1 93.38 45 SER B CA 1
ATOM 953 C C . SER B 1 45 ? 11.883 -9.281 3.4 1 93.38 45 SER B C 1
ATOM 955 O O . SER B 1 45 ? 10.836 -9.883 3.148 1 93.38 45 SER B O 1
ATOM 957 N N . GLN B 1 46 ? 12.078 -8.656 4.477 1 92.94 46 GLN B N 1
ATOM 958 C CA . GLN B 1 46 ? 11.055 -8.555 5.508 1 92.94 46 GLN B CA 1
ATOM 959 C C . GLN B 1 46 ? 10.289 -7.242 5.402 1 92.94 46 GLN B C 1
ATOM 961 O O . GLN B 1 46 ? 9.273 -7.055 6.07 1 92.94 46 GLN B O 1
ATOM 966 N N . HIS B 1 47 ? 10.773 -6.398 4.473 1 94.31 47 HIS B N 1
ATOM 967 C CA . HIS B 1 47 ? 10.258 -5.035 4.523 1 94.31 47 HIS B CA 1
ATOM 968 C C . HIS B 1 47 ? 9.523 -4.68 3.234 1 94.31 47 HIS B C 1
ATOM 970 O O . HIS B 1 47 ? 8.867 -3.637 3.156 1 94.31 47 HIS B O 1
ATOM 976 N N . ILE B 1 48 ? 9.711 -5.527 2.236 1 95 48 ILE B N 1
ATOM 977 C CA . ILE B 1 48 ? 9.172 -5.133 0.939 1 95 48 ILE B CA 1
ATOM 978 C C . ILE B 1 48 ? 8.055 -6.086 0.532 1 95 48 ILE B C 1
ATOM 980 O O . ILE B 1 48 ? 8.18 -7.305 0.687 1 95 48 ILE B O 1
ATOM 984 N N . SER B 1 49 ? 7 -5.551 0.006 1 96.56 49 SER B N 1
ATOM 985 C CA . SER B 1 49 ? 5.957 -6.344 -0.634 1 96.56 49 SER B CA 1
ATOM 986 C C . SER B 1 49 ? 5.574 -5.762 -1.991 1 96.56 49 SER B C 1
ATOM 988 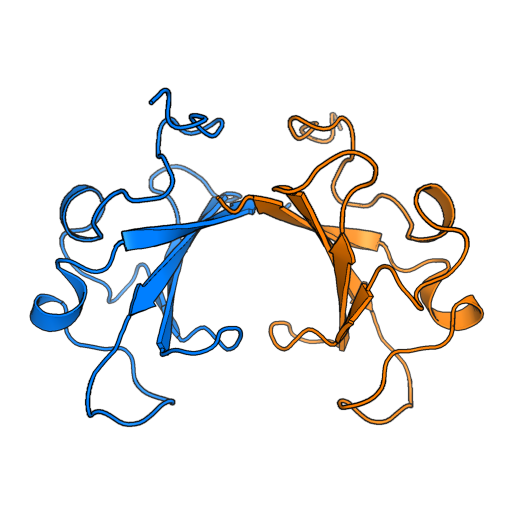O O . SER B 1 49 ? 5.945 -4.633 -2.314 1 96.56 49 SER B O 1
ATOM 990 N N . TYR B 1 50 ? 4.938 -6.539 -2.686 1 96.88 50 TYR B N 1
ATOM 991 C CA . TYR B 1 50 ? 4.422 -6.152 -3.996 1 96.88 50 TYR B CA 1
ATOM 992 C C . TYR B 1 50 ? 2.906 -6.305 -4.055 1 96.88 50 TYR B C 1
ATOM 994 O O . TYR B 1 50 ? 2.361 -7.312 -3.592 1 96.88 50 TYR B O 1
ATOM 1002 N N . ALA B 1 51 ? 2.328 -5.367 -4.656 1 96.81 51 ALA B N 1
ATOM 1003 C CA . ALA B 1 51 ? 0.904 -5.512 -4.949 1 96.81 51 ALA B CA 1
ATOM 1004 C C . ALA B 1 51 ? 0.671 -5.785 -6.43 1 96.81 51 ALA B C 1
ATOM 1006 O O . ALA B 1 51 ? 1.28 -5.141 -7.289 1 96.81 51 ALA B O 1
ATOM 1007 N N . PHE B 1 52 ? -0.188 -6.766 -6.605 1 97.25 52 PHE B N 1
ATOM 1008 C CA . PHE B 1 52 ? -0.667 -7.09 -7.941 1 97.25 52 PHE B CA 1
ATOM 1009 C C . PHE B 1 52 ? -2.143 -6.738 -8.086 1 97.25 52 PHE B C 1
ATOM 1011 O O . PHE B 1 52 ? -2.951 -7.059 -7.215 1 97.25 52 PHE B O 1
ATOM 1018 N N . THR B 1 53 ? -2.486 -6.148 -9.219 1 96.19 53 THR B N 1
ATOM 1019 C CA . THR B 1 53 ? -3.887 -5.828 -9.469 1 96.19 53 THR B CA 1
ATOM 1020 C C . THR B 1 53 ? -4.363 -6.465 -10.766 1 96.19 53 THR B C 1
ATOM 1022 O O . THR B 1 53 ? -3.627 -6.496 -11.758 1 96.19 53 THR B O 1
ATOM 1025 N N . GLY B 1 54 ? -5.52 -6.945 -10.664 1 95.69 54 GLY B N 1
ATOM 1026 C CA . GLY B 1 54 ? -6.137 -7.539 -11.836 1 95.69 54 GLY B CA 1
ATOM 1027 C C . GLY B 1 54 ? -7.637 -7.715 -11.695 1 95.69 54 GLY B C 1
ATOM 1028 O O . GLY B 1 54 ? -8.258 -7.129 -10.805 1 95.69 54 GLY B O 1
ATOM 1029 N N . HIS B 1 55 ? -8.125 -8.344 -12.766 1 94.06 55 HIS B N 1
ATOM 1030 C CA . HIS B 1 55 ? -9.555 -8.617 -12.781 1 94.06 55 HIS B CA 1
ATOM 1031 C C . HIS B 1 55 ? -9.828 -10.117 -12.797 1 94.06 55 HIS B C 1
ATOM 1033 O O . HIS B 1 55 ? -9.102 -10.875 -13.445 1 94.06 55 HIS B O 1
ATOM 1039 N N . TRP B 1 56 ? -10.844 -10.5 -12.016 1 94.75 56 TRP B N 1
ATOM 1040 C CA . TRP B 1 56 ? -11.305 -11.883 -12.031 1 94.75 56 TRP B CA 1
ATOM 1041 C C . TRP B 1 56 ? -12.719 -12 -11.484 1 94.75 56 TRP B C 1
ATOM 1043 O O . TRP B 1 56 ? -13.258 -11.039 -10.914 1 94.75 56 TRP B O 1
ATOM 1053 N N . SER B 1 57 ? -13.453 -13.18 -11.617 1 92.81 57 SER B N 1
ATOM 1054 C CA . SER B 1 57 ? -14.875 -13.344 -11.312 1 92.81 57 SER B CA 1
ATOM 1055 C C . SER B 1 57 ? -15.062 -13.984 -9.938 1 92.81 57 SER B C 1
ATOM 1057 O O . SER B 1 57 ? -16.172 -14.414 -9.594 1 92.81 57 SER B O 1
ATOM 1059 N N . GLY B 1 58 ? -14.18 -13.977 -9.102 1 92.38 58 GLY B N 1
ATOM 1060 C CA . GLY B 1 58 ? -14.344 -14.562 -7.781 1 92.38 58 GLY B CA 1
ATOM 1061 C C . GLY B 1 58 ? -14.703 -13.547 -6.715 1 92.38 58 GLY B C 1
ATOM 1062 O O . GLY B 1 58 ? -14.719 -12.344 -6.977 1 92.38 58 GLY B O 1
ATOM 1063 N N . PRO B 1 59 ? -15.031 -13.992 -5.574 1 91.88 59 PRO B N 1
ATOM 1064 C CA . PRO B 1 59 ? -15.375 -13.094 -4.469 1 91.88 59 PRO B CA 1
ATOM 1065 C C . PRO B 1 59 ? -14.195 -12.234 -4.023 1 91.88 59 PRO B C 1
ATOM 1067 O O . PRO B 1 59 ? -13.047 -12.672 -4.09 1 91.88 59 PRO B O 1
ATOM 1070 N N . ASP B 1 60 ? -14.422 -11.055 -3.502 1 85.25 60 ASP B N 1
ATOM 1071 C CA . ASP B 1 60 ? -13.398 -10.086 -3.1 1 85.25 60 ASP B CA 1
ATOM 1072 C C . ASP B 1 60 ? -12.586 -10.609 -1.919 1 85.25 60 ASP B C 1
ATOM 1074 O O . ASP B 1 60 ? -11.422 -10.234 -1.749 1 85.25 60 ASP B O 1
ATOM 1078 N N . GLU B 1 61 ? -13.172 -11.391 -1.188 1 86.94 61 GLU B N 1
ATOM 1079 C CA . GLU B 1 61 ? -12.539 -11.82 0.055 1 86.94 61 GLU B CA 1
ATOM 1080 C C . GLU B 1 61 ? -11.578 -12.984 -0.185 1 86.94 61 GLU B C 1
ATOM 1082 O O . GLU B 1 61 ? -10.867 -13.406 0.729 1 86.94 61 GLU B O 1
ATOM 1087 N N . LEU B 1 62 ? -11.547 -13.469 -1.367 1 91.38 62 LEU B N 1
ATOM 1088 C CA . LEU B 1 62 ? -10.75 -14.648 -1.653 1 91.38 62 LEU B CA 1
ATOM 1089 C C . LEU B 1 62 ? -9.547 -14.297 -2.529 1 91.38 62 LEU B C 1
ATOM 1091 O O . LEU B 1 62 ? -9.648 -13.438 -3.41 1 91.38 62 LEU B O 1
ATOM 1095 N N . MET B 1 63 ? -8.469 -14.953 -2.281 1 95.62 63 MET B N 1
ATOM 1096 C CA . MET B 1 63 ? -7.277 -14.875 -3.125 1 95.62 63 MET B CA 1
ATOM 1097 C C . MET B 1 63 ? -7.488 -15.633 -4.434 1 95.62 63 MET B C 1
ATOM 1099 O O . MET B 1 63 ? -7.887 -16.797 -4.422 1 95.62 63 MET B O 1
ATOM 1103 N N . PRO B 1 64 ? -7.23 -14.953 -5.547 1 97.06 64 PRO B N 1
ATOM 1104 C CA . PRO B 1 64 ? -7.297 -15.719 -6.797 1 97.06 64 PRO B CA 1
ATOM 1105 C C . PRO B 1 64 ? -6.324 -16.891 -6.824 1 97.06 64 PRO B C 1
ATOM 1107 O O . PRO B 1 64 ? -5.336 -16.906 -6.086 1 97.06 64 PRO B O 1
ATOM 1110 N N . SER B 1 65 ? -6.652 -17.828 -7.734 1 96.62 65 SER B N 1
ATOM 1111 C CA . SER B 1 65 ? -5.754 -18.969 -7.914 1 96.62 65 SER B CA 1
ATOM 1112 C C . SER B 1 65 ? -4.441 -18.531 -8.555 1 96.62 65 SER B C 1
ATOM 1114 O O . SER B 1 65 ? -4.367 -17.484 -9.188 1 96.62 65 SER B O 1
ATOM 1116 N N . ASP B 1 66 ? -3.418 -19.375 -8.43 1 98.25 66 ASP B N 1
ATOM 1117 C CA . ASP B 1 66 ? -2.133 -19.109 -9.062 1 98.25 66 ASP B CA 1
ATOM 1118 C C . ASP B 1 66 ? -2.287 -18.969 -10.578 1 98.25 66 ASP B C 1
ATOM 1120 O O . ASP B 1 66 ? -1.63 -18.125 -11.195 1 98.25 66 ASP B O 1
ATOM 1124 N N . ASP B 1 67 ? -3.08 -19.844 -11.156 1 98.12 67 ASP B N 1
ATOM 1125 C CA . ASP B 1 67 ? -3.295 -19.766 -12.59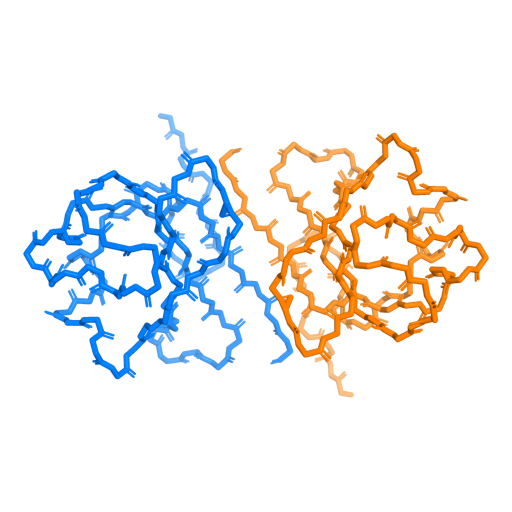4 1 98.12 67 ASP B CA 1
ATOM 1126 C C . ASP B 1 67 ? -3.861 -18.406 -12.992 1 98.12 67 ASP B C 1
ATOM 1128 O O . ASP B 1 67 ? -3.475 -17.828 -14.016 1 98.12 67 ASP B O 1
ATOM 1132 N N . THR B 1 68 ? -4.77 -17.891 -12.164 1 98 68 THR B N 1
ATOM 1133 C CA . THR B 1 68 ? -5.344 -16.562 -12.414 1 98 68 THR B CA 1
ATOM 1134 C C . THR B 1 68 ? -4.301 -15.477 -12.227 1 98 68 THR B C 1
ATOM 1136 O O . THR B 1 68 ? -4.242 -14.523 -13 1 98 68 THR B O 1
ATOM 1139 N N . LEU B 1 69 ? -3.441 -15.602 -11.219 1 98.62 69 LEU B N 1
ATOM 1140 C CA . LEU B 1 69 ? -2.475 -14.578 -10.828 1 98.62 69 LEU B CA 1
ATOM 1141 C C . LEU B 1 69 ? -1.303 -14.539 -11.797 1 98.62 69 LEU B C 1
ATOM 1143 O O . LEU B 1 69 ? -0.579 -13.539 -11.859 1 98.62 69 LEU B O 1
ATOM 1147 N N . LYS B 1 70 ? -1.083 -15.523 -12.57 1 98.75 70 LYS B N 1
ATOM 1148 C CA . LYS B 1 70 ? 0.135 -15.734 -13.352 1 98.75 70 LYS B CA 1
ATOM 1149 C C . LYS B 1 70 ? 0.51 -14.477 -14.133 1 98.75 70 LYS B C 1
ATOM 1151 O O . LYS B 1 70 ? 1.678 -14.078 -14.156 1 98.75 70 LYS B O 1
ATOM 1156 N N . ASN B 1 71 ? -0.514 -13.734 -14.695 1 98.19 71 ASN B N 1
ATOM 1157 C CA . ASN B 1 71 ? -0.217 -12.609 -15.57 1 98.19 71 ASN B CA 1
ATOM 1158 C C . ASN B 1 71 ? -0.554 -11.273 -14.906 1 98.19 71 ASN B C 1
ATOM 1160 O O . ASN B 1 71 ? -0.512 -10.227 -15.555 1 98.19 71 ASN B O 1
ATOM 1164 N N . TRP B 1 72 ? -1.014 -11.336 -13.727 1 98.44 72 TRP B N 1
ATOM 1165 C CA . TRP B 1 72 ? -1.182 -10.07 -13.016 1 98.44 72 TRP B CA 1
ATOM 1166 C C . TRP B 1 72 ? 0.161 -9.375 -12.828 1 98.44 72 TRP B C 1
ATOM 1168 O O . TRP B 1 72 ? 1.169 -10.023 -12.539 1 98.44 72 TRP B O 1
ATOM 1178 N N . LYS B 1 73 ? 0.185 -8.125 -12.805 1 98.25 73 LYS B N 1
ATOM 1179 C CA . LYS B 1 73 ? 1.433 -7.371 -12.789 1 98.25 73 LYS B CA 1
ATOM 1180 C C . LYS B 1 73 ? 1.568 -6.551 -11.508 1 98.25 73 LYS B C 1
ATOM 1182 O O . LYS B 1 73 ? 0.571 -6.074 -10.961 1 98.25 73 LYS B O 1
ATOM 1187 N N . VAL B 1 74 ? 2.775 -6.344 -11.133 1 97.31 74 VAL B N 1
ATOM 1188 C CA . VAL B 1 74 ? 3.053 -5.465 -10 1 97.31 74 VAL B CA 1
ATOM 1189 C C . VAL B 1 74 ? 2.51 -4.066 -10.289 1 97.31 74 VAL B C 1
ATOM 1191 O O . VAL B 1 74 ? 2.891 -3.438 -11.281 1 97.31 74 VAL B O 1
ATOM 1194 N N . SER B 1 75 ? 1.696 -3.648 -9.367 1 96.94 75 SER B N 1
ATOM 1195 C CA . SER B 1 75 ? 1.143 -2.305 -9.508 1 96.94 75 SER B CA 1
ATOM 1196 C C . SER B 1 75 ? 1.71 -1.361 -8.453 1 96.94 75 SER B C 1
ATOM 1198 O O . SER B 1 75 ? 1.686 -0.141 -8.625 1 96.94 75 SER B O 1
ATOM 1200 N N . LYS B 1 76 ? 2.193 -1.964 -7.355 1 96.25 76 LYS B N 1
ATOM 1201 C CA . LYS B 1 76 ? 2.812 -1.191 -6.281 1 96.25 76 LYS B CA 1
ATOM 1202 C C . LYS B 1 76 ? 4.02 -1.925 -5.703 1 96.25 76 LYS B C 1
ATOM 1204 O O . LYS B 1 76 ? 4.023 -3.154 -5.617 1 96.25 76 LYS B O 1
ATOM 1209 N N . ILE B 1 77 ? 4.895 -1.202 -5.328 1 95.62 77 ILE B N 1
ATOM 1210 C CA . ILE B 1 77 ? 5.988 -1.635 -4.465 1 95.62 77 ILE B CA 1
ATOM 1211 C C . ILE B 1 77 ? 5.863 -0.96 -3.1 1 95.62 77 ILE B C 1
ATOM 1213 O O . ILE B 1 77 ? 5.812 0.269 -3.012 1 95.62 77 ILE B O 1
ATOM 1217 N N . ILE B 1 78 ? 5.887 -1.737 -2.082 1 95 78 ILE B N 1
ATOM 1218 C CA . ILE B 1 78 ? 5.555 -1.237 -0.752 1 95 78 ILE B CA 1
ATOM 1219 C C . ILE B 1 78 ? 6.688 -1.56 0.219 1 95 78 ILE B C 1
ATOM 1221 O O . ILE B 1 78 ? 7.094 -2.717 0.347 1 95 78 ILE B O 1
ATOM 1225 N N . TRP B 1 79 ? 7.129 -0.473 0.865 1 94.81 79 TRP B N 1
ATOM 1226 C CA . TRP B 1 79 ? 8.125 -0.646 1.919 1 94.81 79 TRP B CA 1
ATOM 1227 C C . TRP B 1 79 ? 7.508 -0.399 3.293 1 94.81 79 TRP B C 1
ATOM 1229 O O . TRP B 1 79 ? 6.77 0.568 3.484 1 94.81 79 TRP B O 1
ATOM 1239 N N . ARG B 1 80 ? 7.789 -1.266 4.188 1 94.62 80 ARG B N 1
ATOM 1240 C CA . ARG B 1 80 ? 7.41 -1.11 5.59 1 94.62 80 ARG B CA 1
ATOM 1241 C C . ARG B 1 80 ? 8.625 -1.253 6.5 1 94.62 80 ARG B C 1
ATOM 1243 O O . ARG B 1 80 ? 9.758 -1.356 6.023 1 94.62 80 ARG B O 1
ATOM 1250 N N . ARG B 1 81 ? 8.461 -1.125 7.801 1 89.19 81 ARG B N 1
ATOM 1251 C CA . ARG B 1 81 ? 9.562 -1.256 8.75 1 89.19 81 ARG B CA 1
ATOM 1252 C C . ARG B 1 81 ? 10.055 -2.699 8.828 1 89.19 81 ARG B C 1
ATOM 1254 O O . ARG B 1 81 ? 9.266 -3.633 8.641 1 89.19 81 ARG B O 1
#

InterPro domains:
  IPR010938 Protein of unknown function DUF1131 [PF06572] (8-81)
  IPR038714 YfeY-like superfamily [G3DSA:2.60.460.10] (3-81)

Nearest PDB structures (foldseek):
  2qzb-assembly2_B  TM=9.207E-01  e=4.232E-08  Escherichia coli K-12
  2qzb-assembly1_A  TM=9.486E-01  e=2.739E-07  Escherichia coli K-12
  2qzb-assembly2_B  TM=9.205E-01  e=2.411E-08  Escherichia coli K-12
  2qzb-assembly1_A  TM=9.485E-01  e=1.501E-07  Escherichia coli K-12

Solvent-accessible surface area (backbone atoms only — not comparable to full-atom values): 9457 Å² total; per-residue (Å²): 131,84,67,70,62,42,93,87,69,58,36,68,62,44,37,38,53,81,77,40,95,54,47,82,95,41,46,45,68,43,68,73,60,102,42,53,26,38,36,31,57,36,86,98,42,87,33,37,32,35,30,28,49,42,86,80,94,66,63,82,89,52,70,76,51,52,82,68,39,35,73,27,23,26,50,33,41,36,38,45,112,129,84,70,70,65,43,93,86,70,58,38,71,61,43,37,39,52,82,77,42,92,53,47,81,95,41,46,45,68,42,69,71,61,103,42,52,27,40,36,30,57,36,86,97,43,86,31,38,32,34,29,28,49,43,85,79,94,66,63,83,90,52,70,76,51,52,82,70,40,36,73,26,22,27,50,32,42,36,37,44,112

Radius of gyration: 15.99 Å; Cα contacts (8 Å, |Δi|>4): 299; chains: 2; bounding box: 35×41×39 Å